Protein AF-A0A2M7PDS1-F1 (afdb_monomer_lite)

Structure (mmCIF, N/CA/C/O backbone):
data_AF-A0A2M7PDS1-F1
#
_entry.id   AF-A0A2M7PDS1-F1
#
loop_
_atom_site.group_PDB
_atom_site.id
_atom_site.type_symbol
_atom_site.label_atom_id
_atom_site.label_alt_id
_atom_site.label_comp_id
_atom_site.label_asym_id
_atom_site.label_entity_id
_atom_site.label_seq_id
_atom_site.pdbx_PDB_ins_code
_atom_site.Cartn_x
_atom_site.Cartn_y
_atom_site.Cartn_z
_atom_site.occupancy
_atom_site.B_iso_or_equiv
_atom_site.auth_seq_id
_atom_site.auth_comp_id
_atom_site.auth_asym_id
_atom_site.auth_atom_id
_atom_site.pdbx_PDB_model_num
ATOM 1 N N . MET A 1 1 ? -3.369 -0.162 -8.167 1.00 50.72 1 MET A N 1
ATOM 2 C CA . MET A 1 1 ? -2.001 0.327 -8.468 1.00 50.72 1 MET A CA 1
ATOM 3 C C . MET A 1 1 ? -1.663 0.323 -9.966 1.00 50.72 1 MET A C 1
ATOM 5 O O . MET A 1 1 ? -1.125 1.303 -10.457 1.00 50.72 1 MET A O 1
ATOM 9 N N . ALA A 1 2 ? -2.031 -0.697 -10.751 1.00 51.59 2 ALA A N 1
ATOM 10 C CA . ALA A 1 2 ? -1.763 -0.688 -12.202 1.00 51.59 2 ALA A CA 1
ATOM 11 C C . ALA A 1 2 ? -2.473 0.448 -12.973 1.00 51.59 2 ALA A C 1
ATOM 13 O O . ALA A 1 2 ? -1.905 1.044 -13.890 1.00 51.59 2 ALA A O 1
ATOM 14 N N . LYS A 1 3 ? -3.696 0.801 -12.556 1.00 67.00 3 LYS A N 1
ATOM 15 C CA . LYS A 1 3 ? -4.466 1.917 -13.133 1.00 67.00 3 LYS A CA 1
ATOM 16 C C . LYS A 1 3 ? -3.839 3.290 -12.845 1.00 67.00 3 LYS A C 1
ATOM 18 O O . LYS A 1 3 ? -3.895 4.160 -13.705 1.00 67.00 3 LYS A O 1
ATOM 23 N N . SER A 1 4 ? -3.208 3.474 -11.681 1.00 68.62 4 SER A N 1
ATOM 24 C CA . SER A 1 4 ? -2.569 4.744 -11.309 1.00 68.62 4 SER A CA 1
ATOM 25 C C . SER A 1 4 ? -1.247 4.969 -12.04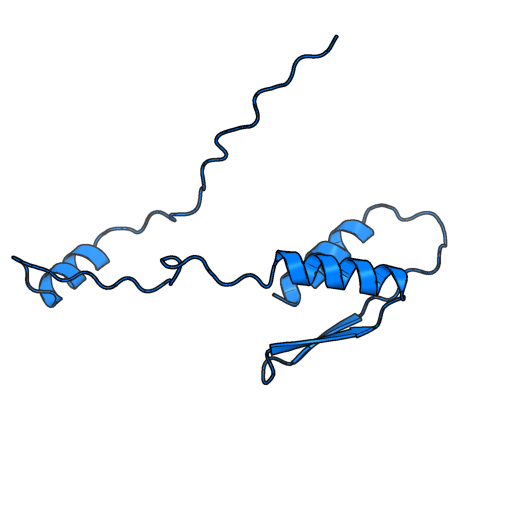8 1.00 68.62 4 SER A C 1
ATOM 27 O O . SER A 1 4 ? -1.005 6.075 -12.516 1.00 68.62 4 SER A O 1
ATOM 29 N N . ILE A 1 5 ? -0.438 3.925 -12.261 1.00 64.62 5 ILE A N 1
ATOM 30 C CA . ILE A 1 5 ? 0.801 4.023 -13.059 1.00 64.62 5 ILE A CA 1
ATOM 31 C C . ILE A 1 5 ? 0.489 4.255 -14.545 1.00 64.62 5 ILE A C 1
ATOM 33 O O . ILE A 1 5 ? 1.108 5.101 -15.187 1.00 64.62 5 ILE A O 1
ATOM 37 N N . SER A 1 6 ? -0.520 3.558 -15.077 1.00 70.50 6 SER A N 1
ATOM 38 C CA . SER A 1 6 ? -0.966 3.745 -16.466 1.00 70.50 6 SER A CA 1
ATOM 39 C C . SER A 1 6 ? -1.495 5.163 -16.712 1.00 70.50 6 SER A C 1
ATOM 41 O O . SER A 1 6 ? -1.206 5.754 -17.750 1.00 70.50 6 SER A O 1
ATOM 43 N N . GLY A 1 7 ? -2.225 5.727 -15.742 1.00 73.44 7 GLY A N 1
ATOM 44 C CA . GLY A 1 7 ? -2.735 7.098 -15.807 1.00 73.44 7 GLY A CA 1
ATOM 45 C C . GLY A 1 7 ? -1.627 8.153 -15.766 1.00 73.44 7 GLY A C 1
ATOM 46 O O . GLY A 1 7 ? -1.649 9.086 -16.561 1.00 73.44 7 GLY A O 1
ATOM 47 N N . LEU A 1 8 ? -0.615 7.966 -14.912 1.00 68.50 8 LEU A N 1
ATOM 48 C CA . LEU A 1 8 ? 0.515 8.896 -14.787 1.00 68.50 8 LEU A CA 1
ATOM 49 C C . LEU A 1 8 ? 1.409 8.915 -16.038 1.00 68.50 8 LEU A C 1
ATOM 51 O O . LEU A 1 8 ? 1.862 9.979 -16.464 1.00 68.50 8 LEU A O 1
ATOM 55 N N . PHE A 1 9 ? 1.630 7.764 -16.677 1.00 65.50 9 PHE A N 1
ATOM 56 C CA . PHE A 1 9 ? 2.409 7.709 -17.917 1.00 65.50 9 PHE A CA 1
ATOM 57 C C . PHE A 1 9 ? 1.627 8.255 -19.129 1.00 65.50 9 PHE A C 1
ATOM 59 O O . PHE A 1 9 ? 2.212 8.907 -19.993 1.00 65.50 9 PHE A O 1
ATOM 66 N N . GLN A 1 10 ? 0.297 8.087 -19.166 1.00 66.06 10 GLN A N 1
ATOM 67 C CA . GLN A 1 10 ? -0.550 8.676 -20.215 1.00 66.06 10 GLN A CA 1
ATOM 68 C C . GLN A 1 10 ? -0.665 10.203 -20.126 1.00 66.06 10 GLN A C 1
ATOM 70 O O . GLN A 1 10 ? -0.693 10.863 -21.168 1.00 66.06 10 GLN A O 1
ATOM 75 N N . ASP A 1 11 ? -0.708 10.780 -18.922 1.00 59.12 11 ASP A N 1
ATOM 76 C CA . ASP A 1 11 ? -0.849 12.235 -18.752 1.00 59.12 11 ASP A CA 1
ATOM 77 C C . ASP A 1 11 ? 0.439 13.003 -19.077 1.00 59.12 11 ASP A C 1
ATOM 79 O O . ASP A 1 11 ? 0.394 14.120 -19.593 1.00 59.12 11 ASP A O 1
ATOM 83 N N . THR A 1 12 ? 1.599 12.373 -18.877 1.00 60.31 12 THR A N 1
ATOM 84 C CA . THR A 1 12 ? 2.898 12.985 -19.202 1.00 60.31 12 THR A CA 1
ATOM 85 C C . THR A 1 12 ? 3.155 13.030 -20.719 1.00 60.31 12 THR A C 1
ATOM 87 O O . THR A 1 12 ? 3.928 13.857 -21.195 1.00 60.31 12 THR A O 1
ATOM 90 N N . SER A 1 13 ? 2.469 12.191 -21.507 1.00 59.88 13 SER A N 1
ATOM 91 C CA . SER A 1 13 ? 2.652 12.090 -22.964 1.00 59.88 13 SER A CA 1
ATOM 92 C C . SER A 1 13 ? 1.623 12.893 -23.783 1.00 59.88 13 SER A C 1
ATOM 94 O O . SER A 1 13 ? 1.840 13.180 -24.959 1.00 59.88 13 SER A O 1
ATOM 96 N N . ARG A 1 14 ? 0.520 13.365 -23.182 1.00 59.97 14 ARG A N 1
ATOM 97 C CA . ARG A 1 14 ? -0.541 14.071 -23.931 1.00 59.97 14 ARG A CA 1
ATOM 98 C C . ARG A 1 14 ? -0.244 15.525 -24.318 1.00 59.97 14 ARG A C 1
ATOM 100 O O . ARG A 1 14 ? -1.024 16.089 -25.084 1.00 59.97 14 ARG A O 1
ATOM 107 N N . LYS A 1 15 ? 0.841 16.154 -23.842 1.00 51.22 15 LYS A N 1
ATOM 108 C CA . LYS A 1 15 ? 1.051 17.610 -24.014 1.00 51.22 15 LYS A CA 1
ATOM 109 C C . LYS A 1 15 ? 2.159 18.085 -24.958 1.00 51.22 15 LYS A C 1
ATOM 111 O O . LYS A 1 15 ? 2.316 19.294 -25.097 1.00 51.22 15 LYS A O 1
ATOM 116 N N . THR A 1 16 ? 2.825 17.213 -25.710 1.00 48.84 16 THR A N 1
ATOM 117 C CA . THR A 1 16 ? 3.745 17.647 -26.783 1.00 48.84 16 THR A CA 1
ATOM 118 C C . THR A 1 16 ? 3.540 16.834 -28.052 1.00 48.84 16 THR A C 1
ATOM 120 O O . THR A 1 16 ? 4.344 15.992 -28.433 1.00 48.84 16 THR A O 1
ATOM 123 N N . LYS A 1 17 ? 2.434 17.119 -28.744 1.00 54.56 17 LYS A N 1
ATOM 124 C CA . LYS A 1 17 ? 2.240 16.732 -30.142 1.00 54.56 17 LYS A CA 1
ATOM 125 C C . LYS A 1 17 ? 3.097 17.650 -31.019 1.00 54.56 17 LYS A C 1
ATOM 127 O O . LYS A 1 17 ? 2.623 18.726 -31.374 1.00 54.56 17 LYS A O 1
ATOM 132 N N . ARG A 1 18 ? 4.333 17.240 -31.321 1.00 49.69 18 ARG A N 1
ATOM 133 C CA . ARG A 1 18 ? 5.154 17.593 -32.503 1.00 49.69 18 ARG A CA 1
ATOM 134 C C . ARG A 1 18 ? 6.569 17.055 -32.287 1.00 49.69 18 ARG A C 1
ATOM 136 O O . ARG A 1 18 ? 7.365 17.691 -31.617 1.00 49.69 18 ARG A O 1
ATOM 143 N N . ASP A 1 19 ? 6.788 15.836 -32.763 1.00 42.59 19 ASP A N 1
ATOM 144 C CA . ASP A 1 19 ? 7.955 15.385 -33.536 1.00 42.59 19 ASP A CA 1
ATOM 145 C C . ASP A 1 19 ? 8.035 13.859 -33.439 1.00 42.59 19 ASP A C 1
ATOM 147 O O . ASP A 1 19 ? 8.000 13.269 -32.360 1.00 42.59 19 ASP A O 1
ATOM 151 N N . ALA A 1 20 ? 8.034 13.215 -34.606 1.00 53.62 20 ALA A N 1
ATOM 152 C CA . ALA A 1 20 ? 7.935 11.774 -34.776 1.00 53.62 20 ALA A CA 1
ATOM 153 C C . ALA A 1 20 ? 9.196 11.067 -34.256 1.00 53.62 20 ALA A C 1
ATOM 155 O O . ALA A 1 20 ? 10.120 10.767 -35.005 1.00 53.62 20 ALA A O 1
ATOM 156 N N . THR A 1 21 ? 9.209 10.780 -32.960 1.00 55.03 21 THR A N 1
ATOM 157 C CA . THR A 1 21 ? 10.025 9.720 -32.364 1.00 55.03 21 THR A CA 1
ATOM 158 C C . THR A 1 21 ? 9.081 8.535 -32.163 1.00 55.03 21 THR A C 1
ATOM 160 O O . THR A 1 21 ? 7.965 8.776 -31.700 1.00 55.03 21 THR A O 1
ATOM 163 N N . PRO A 1 22 ? 9.437 7.290 -32.536 1.00 58.91 22 PRO A N 1
ATOM 164 C CA . PRO A 1 22 ? 8.563 6.150 -32.290 1.00 58.91 22 PRO A CA 1
ATOM 165 C C . PRO A 1 22 ? 8.207 6.125 -30.803 1.00 58.91 22 PRO A C 1
ATOM 167 O O . PRO A 1 22 ? 9.091 5.984 -29.958 1.00 58.91 22 PRO A O 1
ATOM 170 N N . GLU A 1 23 ? 6.929 6.357 -30.493 1.00 63.41 23 GLU A N 1
ATOM 171 C CA . GLU A 1 23 ? 6.438 6.359 -29.120 1.00 63.41 23 GLU A CA 1
ATOM 172 C C . GLU A 1 23 ? 6.801 5.004 -28.503 1.00 63.41 23 GLU A C 1
ATOM 174 O O . GLU A 1 23 ? 6.454 3.966 -29.082 1.00 63.41 23 GLU A O 1
ATOM 179 N N . PRO A 1 24 ? 7.524 4.962 -27.370 1.00 63.47 24 PRO A N 1
ATOM 180 C CA . PRO A 1 24 ? 7.780 3.699 -26.708 1.00 63.47 24 PRO A CA 1
ATOM 181 C C . PRO A 1 24 ? 6.427 3.130 -26.278 1.00 63.47 24 PRO A C 1
ATOM 183 O O . PRO A 1 24 ? 5.754 3.665 -25.396 1.00 63.47 24 PRO A O 1
ATOM 186 N N . ILE A 1 25 ? 6.003 2.053 -26.941 1.00 73.56 25 ILE A N 1
ATOM 187 C CA . ILE A 1 25 ? 4.783 1.328 -26.596 1.00 73.56 25 ILE A CA 1
ATOM 188 C C . ILE A 1 25 ? 5.060 0.622 -25.270 1.00 73.56 25 ILE A C 1
ATOM 190 O O . ILE A 1 25 ? 5.591 -0.486 -25.242 1.00 73.56 25 ILE A O 1
ATOM 194 N N . ILE A 1 26 ? 4.725 1.285 -24.165 1.00 81.25 26 ILE A N 1
ATOM 195 C CA . ILE A 1 26 ? 4.749 0.690 -22.832 1.00 81.25 26 ILE A CA 1
ATOM 196 C C . ILE A 1 26 ? 3.366 0.108 -22.557 1.00 81.25 26 ILE A C 1
ATOM 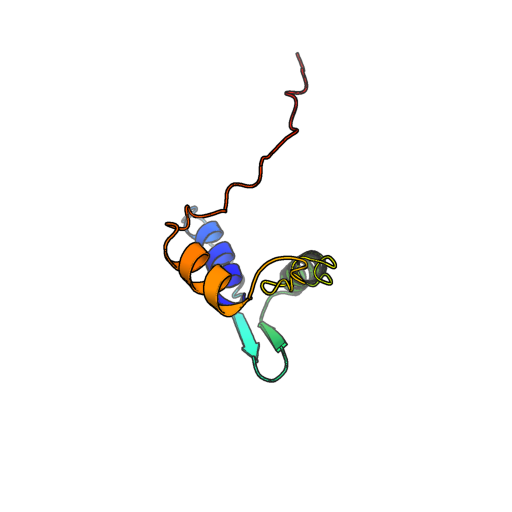198 O O . ILE A 1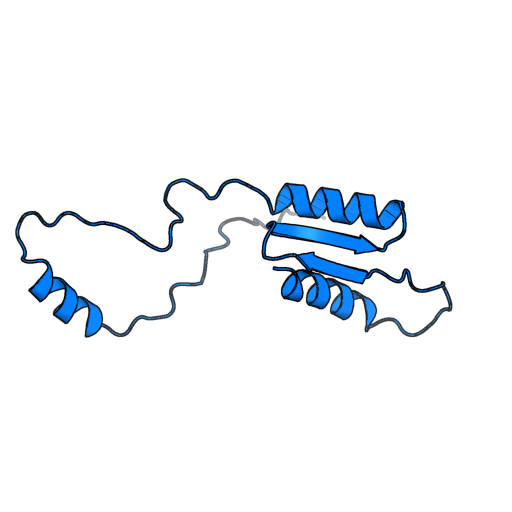 26 ? 2.374 0.833 -22.466 1.00 81.25 26 ILE A O 1
ATOM 202 N N . LYS A 1 27 ? 3.287 -1.213 -22.406 1.00 86.81 27 LYS A N 1
ATOM 203 C CA . LYS A 1 27 ? 2.065 -1.922 -22.021 1.00 86.81 27 LYS A CA 1
ATOM 204 C C . LYS A 1 27 ? 2.295 -2.636 -20.698 1.00 86.81 27 LYS A C 1
ATOM 206 O O . LYS A 1 27 ? 3.194 -3.460 -20.588 1.00 86.81 27 LYS A O 1
ATOM 211 N N . VAL A 1 28 ? 1.462 -2.335 -19.708 1.00 86.75 28 VAL A N 1
ATOM 212 C CA . VAL A 1 28 ? 1.517 -2.952 -18.378 1.00 86.75 28 VAL A CA 1
ATOM 213 C C . VAL A 1 28 ? 0.207 -3.685 -18.126 1.00 86.75 28 VAL A C 1
ATOM 215 O O . VAL A 1 28 ? -0.870 -3.111 -18.278 1.00 86.75 28 VAL A O 1
ATOM 218 N N . ILE A 1 29 ? 0.297 -4.957 -17.755 1.00 88.06 29 ILE A N 1
ATOM 219 C CA . ILE A 1 29 ? -0.836 -5.807 -17.387 1.00 88.06 29 ILE A CA 1
ATOM 220 C C . ILE A 1 29 ? -0.584 -6.310 -15.968 1.00 88.06 29 ILE A C 1
ATOM 222 O O . ILE A 1 29 ? 0.511 -6.775 -15.667 1.00 88.06 29 ILE A O 1
ATOM 226 N N . ALA A 1 30 ? -1.585 -6.215 -15.098 1.00 88.75 30 ALA A N 1
ATOM 227 C CA . ALA A 1 30 ? -1.506 -6.768 -13.752 1.00 88.75 30 ALA A CA 1
ATOM 228 C C . ALA A 1 30 ? -2.144 -8.158 -13.693 1.00 88.75 30 ALA A C 1
ATOM 230 O O . ALA A 1 30 ? -3.256 -8.340 -14.189 1.00 88.75 30 ALA A O 1
ATOM 231 N N . ASP A 1 31 ? -1.450 -9.106 -13.064 1.00 92.44 31 ASP A N 1
ATOM 232 C CA . ASP A 1 31 ? -2.005 -10.373 -12.595 1.00 92.44 31 ASP A CA 1
ATOM 233 C C . ASP A 1 31 ? -2.247 -10.266 -11.084 1.00 92.44 31 ASP A C 1
ATOM 235 O O . ASP A 1 31 ? -1.330 -10.360 -10.266 1.00 92.44 31 ASP A O 1
ATOM 239 N N . GLU A 1 32 ? -3.507 -10.040 -10.718 1.00 89.75 32 GLU A N 1
ATOM 240 C CA . GLU A 1 32 ? -3.927 -9.852 -9.328 1.00 89.75 32 GLU A CA 1
ATOM 241 C C . GLU A 1 32 ? -3.789 -11.134 -8.498 1.00 89.75 32 GLU A C 1
ATOM 243 O O . GLU A 1 32 ? -3.544 -11.061 -7.296 1.00 89.75 32 GLU A O 1
ATOM 248 N N . ARG A 1 33 ? -3.875 -12.318 -9.122 1.00 91.56 33 ARG A N 1
ATOM 249 C CA . ARG A 1 33 ? -3.786 -13.603 -8.410 1.00 91.56 33 ARG A CA 1
ATOM 250 C C . ARG A 1 33 ? -2.385 -13.846 -7.854 1.00 91.56 33 ARG A C 1
ATOM 252 O O . ARG A 1 33 ? -2.236 -14.515 -6.837 1.00 91.56 33 ARG A O 1
ATOM 259 N N . THR A 1 34 ? -1.365 -13.342 -8.543 1.00 91.12 34 THR A N 1
ATOM 260 C CA . THR A 1 34 ? 0.048 -13.519 -8.178 1.00 91.12 34 THR A CA 1
ATOM 261 C C . THR A 1 34 ? 0.716 -12.221 -7.731 1.00 91.12 34 THR A C 1
ATOM 263 O O . THR A 1 34 ? 1.929 -12.207 -7.534 1.00 91.12 34 THR A O 1
ATOM 266 N N . ASN A 1 35 ? -0.053 -11.134 -7.588 1.00 87.69 35 ASN A N 1
ATOM 267 C CA . ASN A 1 35 ? 0.444 -9.785 -7.310 1.00 87.69 35 ASN A CA 1
ATOM 268 C C . ASN A 1 35 ? 1.635 -9.395 -8.209 1.00 87.69 35 ASN A C 1
ATOM 270 O O . ASN A 1 35 ? 2.635 -8.846 -7.753 1.00 87.69 35 ASN A O 1
ATOM 274 N N . SER A 1 36 ? 1.553 -9.746 -9.494 1.00 89.12 36 SER A N 1
ATOM 275 C CA . SER A 1 36 ? 2.648 -9.588 -10.452 1.00 89.12 36 SER A CA 1
ATOM 276 C C . SER A 1 36 ? 2.268 -8.636 -11.582 1.00 89.12 36 SER A C 1
ATOM 278 O O . SER A 1 36 ? 1.109 -8.543 -11.986 1.00 89.12 36 SER A O 1
ATOM 280 N N . LEU A 1 37 ? 3.260 -7.924 -12.120 1.00 89.62 37 LEU A N 1
ATOM 281 C CA . LEU A 1 37 ? 3.092 -7.018 -13.257 1.00 89.62 37 LEU A CA 1
ATOM 282 C C . LEU A 1 37 ? 3.847 -7.560 -14.474 1.00 89.62 37 LEU A C 1
ATOM 284 O O . LEU A 1 37 ? 5.056 -7.777 -14.421 1.00 89.62 37 LEU A O 1
ATOM 288 N N . ILE A 1 38 ? 3.137 -7.733 -15.585 1.00 89.31 38 ILE A N 1
ATOM 289 C CA . ILE A 1 38 ? 3.703 -8.068 -16.892 1.00 89.31 38 ILE A CA 1
ATOM 290 C C . ILE A 1 38 ? 3.885 -6.760 -17.659 1.00 89.31 38 ILE A C 1
ATOM 292 O O . ILE A 1 38 ? 2.915 -6.053 -17.936 1.00 89.31 38 ILE A O 1
ATOM 296 N N . VAL A 1 39 ? 5.131 -6.438 -18.000 1.00 88.56 39 VAL A N 1
ATOM 297 C CA . VAL A 1 39 ? 5.508 -5.186 -18.664 1.00 88.56 39 VAL A CA 1
ATOM 298 C C . VAL A 1 39 ? 6.111 -5.497 -20.029 1.00 88.56 39 VAL A C 1
ATOM 300 O O . VAL A 1 39 ? 7.066 -6.260 -20.131 1.00 88.56 39 VAL A O 1
ATOM 303 N N . LEU A 1 40 ? 5.567 -4.878 -21.071 1.00 88.50 40 LEU A N 1
ATOM 304 C CA . LEU A 1 40 ? 6.150 -4.817 -22.405 1.00 88.50 40 LEU A CA 1
ATOM 305 C C . LEU A 1 40 ? 6.635 -3.384 -22.623 1.00 88.50 40 LEU A C 1
ATOM 307 O O . LEU A 1 40 ? 5.816 -2.473 -22.710 1.00 88.50 40 LEU A O 1
ATOM 311 N N . ALA A 1 41 ? 7.949 -3.185 -22.647 1.00 86.62 41 ALA A N 1
ATOM 312 C CA . ALA A 1 41 ? 8.586 -1.882 -22.811 1.00 86.62 41 ALA A CA 1
ATOM 313 C C . ALA A 1 41 ? 10.001 -2.047 -23.390 1.00 86.62 41 ALA A C 1
ATOM 315 O O . ALA A 1 41 ? 10.516 -3.162 -23.479 1.00 86.62 41 ALA A O 1
ATOM 316 N N . SER A 1 42 ? 10.640 -0.934 -23.758 1.00 88.75 42 SER A N 1
ATOM 317 C CA . SER A 1 42 ? 12.065 -0.918 -24.100 1.00 88.75 42 SER A CA 1
ATOM 318 C C . SER A 1 42 ? 12.931 -1.274 -22.878 1.00 88.75 42 SER A C 1
ATOM 320 O O . SER A 1 42 ? 12.479 -1.180 -21.732 1.00 88.75 42 SER A O 1
ATOM 322 N N . GLU A 1 43 ? 14.189 -1.666 -23.089 1.00 86.75 43 GLU A N 1
ATOM 323 C CA . GLU A 1 43 ? 15.109 -1.995 -21.988 1.00 86.75 43 GLU A CA 1
ATOM 324 C C . GLU A 1 43 ? 15.325 -0.800 -21.041 1.00 86.75 43 GLU A C 1
ATOM 326 O O . GLU A 1 43 ? 15.236 -0.942 -19.819 1.00 86.75 43 GLU A O 1
ATOM 331 N N . ALA A 1 44 ? 15.499 0.401 -21.606 1.00 86.69 44 ALA A N 1
ATOM 332 C CA . ALA A 1 44 ? 15.675 1.636 -20.845 1.00 86.69 44 ALA A CA 1
ATOM 333 C C . ALA A 1 44 ? 14.445 1.976 -19.987 1.00 86.69 44 ALA A C 1
ATOM 335 O O . ALA A 1 44 ? 14.580 2.422 -18.847 1.00 86.69 44 ALA A O 1
ATOM 336 N N . ASP A 1 45 ? 13.238 1.747 -20.505 1.00 85.81 45 ASP A N 1
ATOM 337 C CA . ASP A 1 45 ? 12.008 2.031 -19.764 1.00 85.81 45 ASP A CA 1
ATOM 338 C C . ASP A 1 45 ? 11.702 0.947 -18.728 1.00 85.81 45 ASP A C 1
ATOM 340 O O . ASP A 1 45 ? 11.220 1.251 -17.638 1.00 85.81 45 ASP A O 1
ATOM 344 N N . THR A 1 46 ? 12.071 -0.305 -19.001 1.00 87.50 46 THR A N 1
ATOM 345 C CA . THR A 1 46 ? 11.985 -1.400 -18.025 1.00 87.50 46 THR A CA 1
ATOM 346 C C . THR A 1 46 ? 12.876 -1.134 -16.811 1.00 87.50 46 THR A C 1
ATOM 348 O O . THR A 1 46 ? 12.466 -1.396 -15.678 1.00 87.50 46 THR A O 1
ATOM 351 N N . ALA A 1 47 ? 14.072 -0.571 -17.017 1.00 88.38 47 ALA A N 1
ATOM 352 C CA . ALA A 1 47 ? 14.956 -0.163 -15.927 1.00 88.38 47 ALA A CA 1
ATOM 353 C C . ALA A 1 47 ? 14.305 0.913 -15.038 1.00 88.38 47 ALA A C 1
ATOM 355 O O . ALA A 1 47 ? 14.241 0.738 -13.820 1.00 88.38 47 ALA A O 1
ATOM 356 N N . LYS A 1 48 ? 13.718 1.957 -15.640 1.00 87.19 48 LYS A N 1
ATOM 357 C CA . LYS A 1 48 ? 12.988 3.014 -14.912 1.00 87.19 48 LYS A CA 1
ATOM 358 C C . LYS A 1 48 ? 11.787 2.465 -14.137 1.00 87.19 48 LYS A C 1
ATOM 360 O O . LYS A 1 48 ? 11.576 2.820 -12.981 1.00 87.19 48 LYS A O 1
ATOM 365 N N . ILE A 1 49 ? 11.005 1.576 -14.754 1.00 87.69 49 ILE A N 1
ATOM 366 C CA . ILE A 1 49 ? 9.841 0.946 -14.112 1.00 87.69 49 ILE A CA 1
ATOM 367 C C . ILE A 1 49 ? 10.287 0.100 -12.916 1.00 87.69 49 ILE A C 1
ATOM 369 O O . ILE A 1 49 ? 9.653 0.143 -11.865 1.00 87.69 49 ILE A O 1
ATOM 373 N N . ARG A 1 50 ? 11.403 -0.627 -13.032 1.00 89.25 50 ARG A N 1
ATOM 374 C CA . ARG A 1 50 ? 11.964 -1.411 -11.926 1.00 89.25 50 ARG A CA 1
ATOM 375 C C . ARG A 1 50 ? 12.401 -0.530 -10.758 1.00 89.25 50 ARG A C 1
ATOM 377 O O . ARG A 1 50 ? 12.169 -0.904 -9.611 1.00 89.25 50 ARG A O 1
ATOM 384 N N . GLU A 1 51 ? 13.032 0.610 -11.023 1.00 89.75 51 GLU A N 1
ATOM 385 C CA . GLU A 1 51 ? 13.393 1.569 -9.972 1.00 89.75 51 GLU A CA 1
ATOM 386 C C . GLU A 1 51 ? 12.157 2.130 -9.270 1.00 89.75 51 GLU A C 1
ATOM 388 O O . GLU A 1 51 ? 12.116 2.162 -8.042 1.00 89.75 51 GLU A O 1
ATOM 393 N N . LEU A 1 52 ? 11.117 2.479 -10.030 1.00 88.06 52 LEU A N 1
ATOM 394 C CA . LEU A 1 52 ? 9.852 2.940 -9.466 1.00 88.06 52 LEU A CA 1
ATOM 395 C C . LEU A 1 52 ? 9.188 1.867 -8.592 1.00 88.06 52 LEU A C 1
ATOM 397 O O . LEU A 1 52 ? 8.750 2.171 -7.486 1.00 88.06 52 LEU A O 1
ATOM 401 N N . ILE A 1 53 ? 9.150 0.612 -9.051 1.00 89.44 53 ILE A N 1
ATOM 402 C CA . ILE A 1 53 ? 8.594 -0.502 -8.271 1.00 89.44 53 ILE A CA 1
ATOM 403 C C . ILE A 1 53 ? 9.343 -0.647 -6.943 1.00 89.44 53 ILE A C 1
ATOM 405 O O . ILE A 1 53 ? 8.698 -0.738 -5.910 1.00 89.44 53 ILE A O 1
ATOM 409 N N . LYS A 1 54 ? 10.680 -0.566 -6.931 1.00 88.50 54 LYS A N 1
ATOM 410 C CA . LYS A 1 54 ? 11.471 -0.631 -5.685 1.00 88.50 54 LYS A CA 1
ATOM 411 C C . LYS A 1 54 ? 11.160 0.493 -4.692 1.00 88.50 54 LYS A C 1
ATOM 413 O O . LYS A 1 54 ? 11.373 0.329 -3.494 1.00 88.50 54 LYS A O 1
ATOM 418 N N . LEU A 1 55 ? 10.732 1.658 -5.174 1.00 87.06 55 LEU A N 1
ATOM 419 C CA . LEU A 1 55 ? 10.352 2.772 -4.306 1.00 87.06 55 LEU A CA 1
ATOM 420 C C . LEU A 1 55 ? 8.966 2.573 -3.686 1.00 87.06 55 LEU A C 1
ATOM 422 O O . LEU A 1 55 ? 8.750 3.034 -2.569 1.00 87.06 55 LEU A O 1
ATOM 426 N N . LEU A 1 56 ? 8.057 1.908 -4.403 1.00 85.31 56 LEU A N 1
ATOM 427 C CA . LEU A 1 56 ? 6.661 1.716 -4.004 1.00 85.31 56 LEU A CA 1
ATOM 428 C C . LEU A 1 56 ? 6.422 0.410 -3.238 1.00 85.31 56 LEU A C 1
ATOM 430 O O . LEU A 1 56 ? 5.584 0.383 -2.345 1.00 85.31 56 LEU A O 1
ATOM 434 N N . ASP A 1 57 ? 7.144 -0.656 -3.579 1.00 85.56 57 ASP A N 1
ATOM 435 C CA . ASP A 1 57 ? 7.044 -1.981 -2.958 1.00 85.56 57 ASP A CA 1
ATOM 436 C C . ASP A 1 57 ? 7.884 -2.034 -1.676 1.00 85.56 57 ASP A C 1
ATOM 438 O O . ASP A 1 57 ? 8.891 -2.737 -1.568 1.00 85.56 57 ASP A O 1
ATOM 442 N N . ARG A 1 58 ? 7.518 -1.177 -0.722 1.00 82.50 58 ARG A N 1
ATOM 443 C CA . ARG A 1 58 ? 8.079 -1.162 0.628 1.00 82.50 58 ARG A CA 1
ATOM 444 C C . ARG A 1 58 ? 7.093 -1.817 1.579 1.00 82.50 58 ARG A C 1
ATOM 446 O O . ARG A 1 58 ? 5.882 -1.713 1.391 1.00 82.50 58 ARG A O 1
ATOM 453 N N . GLU A 1 59 ? 7.618 -2.475 2.609 1.00 76.75 59 GLU A N 1
ATOM 454 C CA . GLU A 1 59 ? 6.773 -2.945 3.702 1.00 76.75 59 GLU A CA 1
ATOM 455 C C . GLU A 1 59 ? 6.023 -1.746 4.302 1.00 76.75 59 GLU A C 1
ATOM 457 O O . GLU A 1 59 ? 6.649 -0.708 4.537 1.00 76.75 59 GLU A O 1
ATOM 462 N N . PRO A 1 60 ? 4.702 -1.856 4.519 1.00 73.44 60 PRO A N 1
ATOM 463 C CA . PRO A 1 60 ? 3.950 -0.795 5.169 1.00 73.44 60 PRO A CA 1
ATOM 464 C C . PRO A 1 60 ? 4.498 -0.579 6.581 1.00 73.44 60 PRO A C 1
ATOM 466 O O . PRO A 1 60 ? 4.833 -1.543 7.283 1.00 73.44 60 PRO A O 1
ATOM 469 N N . ASP A 1 61 ? 4.574 0.679 7.015 1.00 74.00 61 ASP A N 1
ATOM 470 C CA . ASP A 1 61 ? 5.047 0.999 8.357 1.00 74.00 61 ASP A CA 1
ATOM 471 C C . ASP A 1 61 ? 4.148 0.310 9.400 1.00 74.00 61 ASP A C 1
ATOM 473 O O . ASP A 1 61 ? 2.915 0.288 9.294 1.00 74.00 61 ASP A O 1
ATOM 477 N N . ARG A 1 62 ? 4.757 -0.296 10.432 1.00 60.00 62 ARG A N 1
ATOM 478 C CA . ARG A 1 62 ? 4.018 -0.978 11.511 1.00 60.00 62 ARG A CA 1
ATOM 479 C C . ARG A 1 62 ? 3.093 0.022 12.214 1.00 60.00 62 ARG A C 1
ATOM 481 O O . ARG A 1 62 ? 3.529 0.763 13.088 1.00 60.00 62 ARG A O 1
ATOM 488 N N . GLY A 1 63 ? 1.811 0.010 11.857 1.00 59.16 63 GLY A N 1
ATOM 489 C CA . GLY A 1 63 ? 0.793 0.928 12.389 1.00 59.16 63 GLY A CA 1
ATOM 490 C C . GLY A 1 63 ? -0.069 1.602 11.319 1.00 59.16 63 GLY A C 1
ATOM 491 O O . GLY A 1 63 ? -1.087 2.214 11.653 1.00 59.16 63 GLY A O 1
ATOM 492 N N . GLU A 1 64 ? 0.293 1.436 10.048 1.00 57.78 64 GLU A N 1
ATOM 493 C CA . GLU A 1 64 ? -0.467 1.880 8.876 1.00 57.78 64 GLU A CA 1
ATOM 494 C C . GLU A 1 64 ? -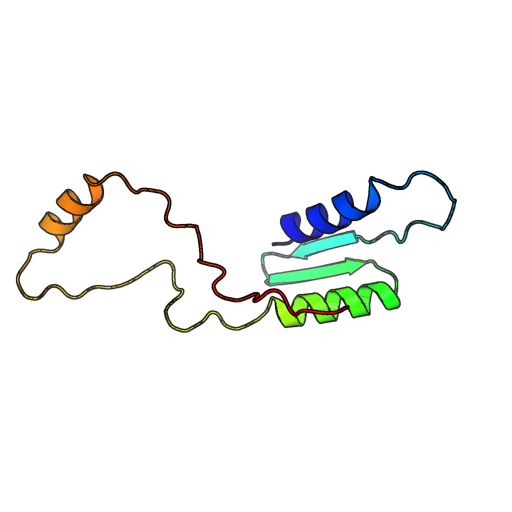1.417 0.788 8.353 1.00 57.78 64 GLU A C 1
ATOM 496 O O . GLU A 1 64 ? -1.765 0.721 7.181 1.00 57.78 64 GLU A O 1
ATOM 501 N N . GLY A 1 65 ? -1.847 -0.117 9.234 1.00 60.62 65 GLY A N 1
ATOM 502 C CA . GLY A 1 65 ? -3.021 -0.925 8.947 1.00 60.62 65 GLY A CA 1
ATOM 503 C C . GLY A 1 65 ? -4.260 -0.041 9.051 1.00 60.62 65 GLY A C 1
ATOM 504 O O . GLY A 1 65 ? -4.428 0.654 10.057 1.00 60.62 65 GLY A O 1
ATOM 505 N N . ASP A 1 66 ? -5.159 -0.123 8.068 1.00 69.25 66 ASP A N 1
ATOM 506 C CA . ASP A 1 66 ? -6.493 0.502 8.137 1.00 69.25 66 ASP A CA 1
ATOM 507 C C . ASP A 1 66 ? -7.248 0.109 9.423 1.00 69.25 66 ASP A C 1
ATOM 509 O O . ASP A 1 66 ? -8.126 0.825 9.905 1.00 69.25 66 ASP A O 1
ATOM 513 N N . VAL A 1 67 ? -6.890 -1.039 10.008 1.00 80.88 67 VAL A N 1
ATOM 514 C CA . VAL A 1 67 ? -7.506 -1.593 11.210 1.00 80.88 67 VAL A CA 1
ATOM 515 C C . VAL A 1 67 ? -6.651 -1.305 12.441 1.00 80.88 67 VAL A C 1
ATOM 517 O O . VAL A 1 67 ? -5.521 -1.777 12.565 1.00 80.88 67 VAL A O 1
ATOM 520 N N . ARG A 1 68 ? -7.237 -0.591 13.408 1.00 81.12 68 ARG A N 1
ATOM 521 C CA . ARG A 1 68 ? -6.652 -0.336 14.732 1.00 81.12 68 ARG A CA 1
ATOM 522 C C . ARG A 1 68 ? -7.531 -0.938 15.822 1.00 81.12 68 ARG A C 1
ATOM 524 O O . ARG A 1 68 ? -8.734 -0.692 15.856 1.00 81.12 68 ARG A O 1
ATOM 531 N N . VAL A 1 69 ? -6.922 -1.707 16.726 1.00 85.38 69 VAL A N 1
ATOM 532 C CA . VAL A 1 69 ? -7.614 -2.326 17.866 1.00 85.38 69 VAL A CA 1
ATOM 533 C C . VAL A 1 69 ? -7.324 -1.521 19.129 1.00 85.38 69 VAL A C 1
ATOM 535 O O . VAL A 1 69 ? -6.171 -1.398 19.538 1.00 85.38 69 VAL A O 1
ATOM 538 N N . TYR A 1 70 ? -8.376 -0.994 19.756 1.00 87.69 70 TYR A N 1
ATOM 539 C CA . TYR A 1 70 ? -8.296 -0.262 21.020 1.00 87.69 70 TYR A CA 1
ATOM 540 C C . TYR A 1 70 ? -8.960 -1.072 22.138 1.00 87.69 70 TYR A C 1
ATOM 542 O O . TYR A 1 70 ? -10.161 -1.336 22.089 1.00 87.69 70 TYR A O 1
ATOM 550 N N . TYR A 1 71 ? -8.188 -1.447 23.160 1.00 90.19 71 TYR A N 1
ATOM 551 C CA . TYR A 1 71 ? -8.717 -2.106 24.356 1.00 90.19 71 TYR A CA 1
ATOM 552 C C . TYR A 1 71 ? -9.307 -1.067 25.312 1.00 90.19 71 TYR A C 1
ATOM 554 O O . TYR A 1 71 ? -8.600 -0.185 25.803 1.00 90.19 71 TYR A O 1
ATOM 562 N N . LEU A 1 72 ? -10.608 -1.167 25.576 1.00 91.44 72 LEU A N 1
ATOM 563 C CA . LEU A 1 72 ? -11.314 -0.253 26.471 1.00 91.44 72 LEU A CA 1
ATOM 564 C C . LEU A 1 72 ? -11.148 -0.696 27.929 1.00 91.44 72 LEU A C 1
ATOM 566 O O . LEU A 1 72 ? -11.348 -1.863 28.249 1.00 91.44 72 LEU A O 1
ATOM 570 N N . GLN A 1 73 ? -10.809 0.244 28.814 1.00 90.56 73 GLN A N 1
ATOM 571 C CA . GLN A 1 73 ? -10.645 -0.035 30.250 1.00 90.56 73 GLN A CA 1
ATOM 572 C C . GLN A 1 73 ? -11.935 0.198 31.048 1.00 90.56 73 GLN A C 1
ATOM 574 O O . GLN A 1 73 ? -12.222 -0.545 31.978 1.00 90.56 73 GLN A O 1
ATOM 579 N N . ASN A 1 74 ? -12.717 1.219 30.677 1.00 89.81 74 ASN A N 1
ATOM 580 C CA . ASN A 1 74 ? -13.844 1.717 31.483 1.00 89.81 74 ASN A CA 1
ATOM 581 C C . ASN A 1 74 ? -15.163 1.836 30.701 1.00 89.81 74 ASN A C 1
ATOM 583 O O . ASN A 1 74 ? -16.141 2.366 31.222 1.00 89.81 74 ASN A O 1
ATOM 587 N N . ALA A 1 75 ? -15.195 1.398 29.441 1.00 89.56 75 ALA A N 1
ATOM 588 C CA . ALA A 1 75 ? -16.354 1.546 28.566 1.00 89.56 75 ALA A CA 1
ATOM 589 C C . ALA A 1 75 ? -16.656 0.239 27.833 1.00 89.56 75 ALA A C 1
ATOM 591 O O . ALA A 1 75 ? -15.746 -0.512 27.481 1.00 89.56 75 ALA A O 1
ATOM 592 N N . LYS A 1 76 ? -17.943 -0.012 27.582 1.00 90.44 76 LYS A N 1
ATOM 593 C CA . LYS A 1 76 ? -18.391 -1.135 26.756 1.00 90.44 76 LYS A CA 1
ATOM 594 C C . LYS A 1 76 ? -18.170 -0.817 25.281 1.00 90.44 76 LYS A C 1
ATOM 596 O O . LYS A 1 76 ? -18.483 0.285 24.826 1.00 90.44 76 LYS A O 1
ATOM 601 N N . ALA A 1 77 ? -17.650 -1.790 24.538 1.00 91.19 77 ALA A N 1
ATOM 602 C CA . ALA A 1 77 ? -17.331 -1.616 23.126 1.00 91.19 77 ALA A CA 1
ATOM 603 C C . ALA A 1 77 ? -18.581 -1.346 22.275 1.00 91.19 77 ALA A C 1
ATOM 605 O O . ALA A 1 77 ? -18.521 -0.509 21.374 1.00 91.19 77 ALA A O 1
ATOM 606 N N . GLU A 1 78 ? -19.722 -1.978 22.586 1.00 91.50 78 GLU A N 1
ATOM 607 C CA . GLU A 1 78 ? -20.952 -1.776 21.811 1.00 91.50 78 GLU A CA 1
ATOM 608 C C . GLU A 1 78 ? -21.474 -0.340 21.916 1.00 91.50 78 GLU A C 1
ATOM 610 O O . GLU A 1 78 ? -21.973 0.219 20.939 1.00 91.50 78 GLU A O 1
ATOM 615 N N . ASP A 1 79 ? -21.347 0.271 23.091 1.00 90.38 79 ASP A N 1
ATOM 616 C CA . ASP A 1 79 ? -21.827 1.631 23.322 1.00 90.38 79 ASP A CA 1
ATOM 617 C C . ASP A 1 79 ? -20.888 2.667 22.690 1.00 90.38 79 ASP A C 1
ATOM 619 O O . ASP A 1 79 ? -21.355 3.629 22.079 1.00 90.38 79 ASP A O 1
ATOM 623 N N . MET A 1 80 ? -19.570 2.436 22.728 1.00 90.00 80 MET A N 1
ATOM 624 C CA . MET A 1 80 ? -18.591 3.288 22.036 1.00 90.00 80 MET A CA 1
ATOM 625 C C . MET A 1 80 ? -18.728 3.230 20.517 1.00 90.00 80 MET A C 1
ATOM 627 O O . MET A 1 80 ? -18.623 4.267 19.864 1.00 90.00 80 MET A O 1
ATOM 631 N N . ALA A 1 81 ? -19.033 2.063 19.947 1.00 89.31 81 ALA A N 1
ATOM 632 C CA . ALA A 1 81 ? -19.270 1.936 18.512 1.00 89.31 81 ALA A CA 1
ATOM 633 C C . ALA A 1 81 ? -20.430 2.831 18.042 1.00 89.31 81 ALA A C 1
ATOM 635 O O . ALA A 1 81 ? -20.288 3.555 17.058 1.00 89.31 81 ALA A O 1
ATOM 636 N N . LYS A 1 82 ? -21.547 2.848 18.782 1.00 90.31 82 LYS A N 1
ATOM 637 C CA . LYS A 1 82 ? -22.716 3.689 18.463 1.00 90.31 82 LYS A CA 1
ATOM 638 C C . LYS A 1 82 ? -22.374 5.176 18.485 1.00 90.31 82 LYS A C 1
ATOM 640 O O . LYS A 1 82 ? -22.784 5.912 17.593 1.00 90.31 82 LYS A O 1
ATOM 645 N N . VAL A 1 83 ? -21.616 5.609 19.494 1.00 90.88 83 VAL A N 1
ATOM 646 C CA . VAL A 1 83 ? -21.198 7.010 19.630 1.00 90.88 83 VAL A CA 1
ATOM 647 C C . VAL A 1 83 ? -20.263 7.407 18.489 1.00 90.88 83 VAL A C 1
ATOM 649 O O . VAL A 1 83 ? -20.476 8.445 17.872 1.00 90.88 83 VAL A O 1
ATOM 652 N N . LEU A 1 84 ? -19.270 6.577 18.159 1.00 87.75 84 LEU A N 1
ATOM 653 C CA . LEU A 1 84 ? -18.305 6.871 17.095 1.00 87.75 84 LEU A CA 1
ATOM 654 C C . LEU A 1 84 ? -18.946 6.900 15.701 1.00 87.75 84 LEU A C 1
ATOM 656 O O . LEU A 1 84 ? -18.576 7.740 14.889 1.00 87.75 84 LEU A O 1
ATOM 660 N N . MET A 1 85 ? -19.934 6.042 15.431 1.00 87.56 85 MET A N 1
ATOM 661 C CA . MET A 1 85 ? -20.690 6.064 14.170 1.00 87.56 85 MET A CA 1
ATOM 662 C C . MET A 1 85 ? -21.557 7.319 14.011 1.00 87.56 85 MET A C 1
ATOM 664 O O . MET A 1 85 ? -21.850 7.720 12.887 1.00 87.56 85 MET A O 1
ATOM 668 N N . ALA A 1 86 ? -21.976 7.936 15.118 1.00 87.81 86 ALA A N 1
ATOM 669 C CA . ALA A 1 86 ? -22.775 9.158 15.101 1.00 87.81 86 ALA A CA 1
ATOM 670 C C . ALA A 1 86 ? -21.937 10.425 14.848 1.00 87.81 86 ALA A C 1
ATOM 672 O O . ALA A 1 86 ? -22.503 11.491 14.598 1.00 87.81 86 ALA A O 1
ATOM 673 N N . ILE A 1 87 ? -20.603 10.333 14.906 1.00 87.81 87 ILE A N 1
ATOM 674 C CA . ILE A 1 87 ? -19.702 11.454 14.628 1.00 87.81 87 ILE A CA 1
ATOM 675 C C . ILE A 1 87 ? -19.478 11.541 13.109 1.00 87.81 87 ILE A C 1
ATOM 677 O O . ILE A 1 87 ? -19.005 10.574 12.507 1.00 87.81 87 ILE A O 1
ATOM 681 N N . PRO A 1 88 ? -19.755 12.691 12.464 1.00 81.44 88 PRO A N 1
ATOM 682 C CA . PRO A 1 88 ? -19.405 12.895 11.065 1.00 81.44 88 PRO A CA 1
ATOM 683 C C . PRO A 1 88 ? -17.890 12.780 10.885 1.00 81.44 88 PRO A C 1
ATOM 685 O O . PRO A 1 88 ? -17.122 13.563 11.449 1.00 81.44 88 PRO A O 1
ATOM 688 N N . VAL A 1 89 ? -17.454 11.809 10.087 1.00 74.94 89 VAL A N 1
ATOM 689 C CA . VAL A 1 89 ? -16.041 11.652 9.744 1.00 74.94 89 VAL A CA 1
ATOM 690 C C . VAL A 1 89 ? -15.673 12.770 8.770 1.00 74.94 89 VAL A C 1
ATOM 692 O O . VAL A 1 89 ? -16.007 12.720 7.587 1.00 74.94 89 VAL A O 1
ATOM 695 N N . ALA A 1 90 ? -14.997 13.809 9.263 1.00 67.44 90 ALA A N 1
ATOM 696 C CA . ALA A 1 90 ? -14.274 14.717 8.383 1.00 67.44 90 ALA A CA 1
ATOM 697 C C . ALA A 1 90 ? -13.180 13.901 7.669 1.00 67.44 90 ALA A C 1
ATOM 699 O O . ALA A 1 90 ? -12.493 13.127 8.341 1.00 67.44 90 ALA A O 1
ATOM 700 N N . PRO A 1 91 ? -13.002 14.026 6.342 1.00 49.91 91 PRO A N 1
ATOM 701 C CA . PRO A 1 91 ? -11.994 13.255 5.627 1.00 49.91 91 PRO A CA 1
ATOM 702 C C . PRO A 1 91 ? -10.601 13.590 6.178 1.00 49.91 91 PRO A C 1
ATOM 704 O O . PRO A 1 91 ? -10.053 14.667 5.932 1.00 49.91 91 PRO A O 1
ATOM 707 N N . ALA A 1 92 ? -10.044 12.664 6.958 1.00 55.03 92 ALA A N 1
ATOM 708 C CA . ALA A 1 92 ? -8.678 12.716 7.445 1.00 55.03 92 ALA A CA 1
ATOM 709 C C . ALA A 1 92 ? -7.752 12.355 6.280 1.00 55.03 92 ALA A C 1
ATOM 711 O O . ALA A 1 92 ? -7.590 11.191 5.932 1.00 55.03 92 ALA A O 1
ATOM 712 N N . GLY A 1 93 ? -7.210 13.385 5.632 1.00 49.69 93 GLY A N 1
ATOM 713 C CA . GLY A 1 93 ? -6.356 13.237 4.458 1.00 49.69 93 GLY A CA 1
ATOM 714 C C . GLY A 1 93 ? -5.771 14.565 3.992 1.00 49.69 93 GLY A C 1
ATOM 715 O O . GLY A 1 93 ? -5.955 14.958 2.845 1.00 49.69 93 GLY A O 1
ATOM 716 N N . ARG A 1 94 ? -5.101 15.293 4.892 1.00 36.91 94 ARG A N 1
ATOM 717 C CA . ARG A 1 94 ? -4.084 16.288 4.521 1.00 36.91 94 ARG A CA 1
ATOM 718 C C . ARG A 1 94 ? -2.902 16.128 5.455 1.00 36.91 94 ARG A C 1
ATOM 720 O O . ARG A 1 94 ? -2.850 16.707 6.537 1.00 36.91 94 ARG A O 1
ATOM 727 N N . GLU A 1 95 ? -1.992 15.282 5.017 1.00 37.44 95 GLU A N 1
ATOM 728 C CA . GLU A 1 95 ? -0.654 15.171 5.559 1.00 37.44 95 GLU A CA 1
ATOM 729 C C . GLU A 1 95 ? 0.038 16.534 5.425 1.00 37.44 95 GLU A C 1
ATOM 731 O O . GLU A 1 95 ? 0.018 17.175 4.372 1.00 37.44 95 GLU A O 1
ATOM 736 N N . GLN A 1 96 ? 0.548 17.036 6.544 1.00 38.59 96 GLN A N 1
ATOM 737 C CA . GLN A 1 96 ? 1.256 18.304 6.619 1.00 38.59 96 GLN A CA 1
ATOM 738 C C . GLN A 1 96 ? 2.625 18.144 5.951 1.00 38.59 96 GLN A C 1
ATOM 740 O O . GLN A 1 96 ? 3.523 17.544 6.536 1.00 38.59 96 GLN A O 1
ATOM 745 N N . GLU A 1 97 ? 2.827 18.750 4.778 1.00 37.66 97 GLU A N 1
ATOM 746 C CA . GLU A 1 97 ? 4.172 19.072 4.285 1.00 37.66 97 GLU A CA 1
ATOM 747 C C . GLU A 1 97 ? 4.795 20.148 5.196 1.00 37.66 97 GLU A C 1
ATOM 749 O O . GLU A 1 97 ? 4.812 21.344 4.903 1.00 37.66 97 GLU A O 1
ATOM 754 N N . LYS A 1 98 ? 5.313 19.727 6.353 1.00 40.25 98 LYS A N 1
ATOM 755 C CA . LYS A 1 98 ? 6.313 20.490 7.097 1.00 40.25 98 LYS A CA 1
ATOM 756 C C . LYS A 1 98 ? 7.667 20.244 6.434 1.00 40.25 98 LYS A C 1
ATOM 758 O O . LYS A 1 98 ? 8.255 19.184 6.606 1.00 40.25 98 LYS A O 1
ATOM 763 N N . GLY A 1 9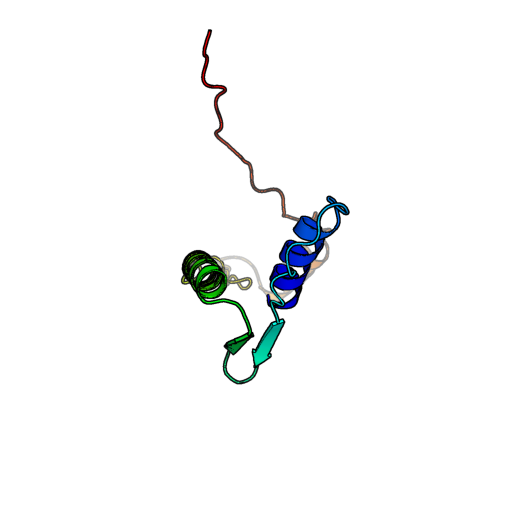9 ? 8.177 21.257 5.734 1.00 44.75 99 GLY A N 1
ATOM 764 C CA . GLY A 1 99 ? 9.613 21.388 5.476 1.00 44.75 99 GLY A CA 1
ATOM 765 C C . GLY A 1 99 ? 10.044 21.429 4.013 1.00 44.75 99 GLY A C 1
ATOM 766 O O . GLY A 1 99 ? 10.766 20.549 3.561 1.00 44.75 99 GLY A O 1
ATOM 767 N N . LYS A 1 100 ? 9.740 22.523 3.311 1.00 45.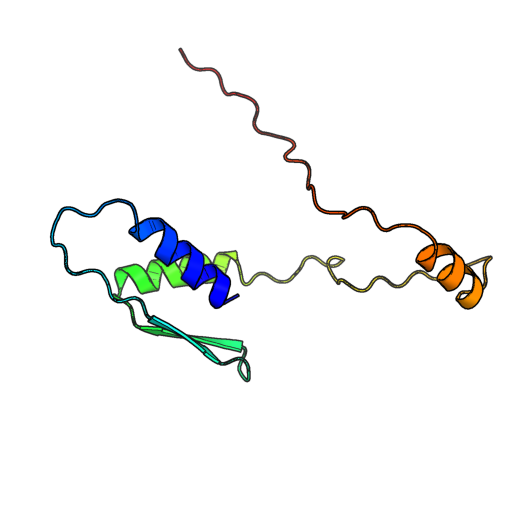00 100 LYS A N 1
ATOM 768 C CA . LYS A 1 100 ? 10.713 23.119 2.383 1.00 45.00 100 LYS A CA 1
ATOM 769 C C . LYS A 1 100 ? 10.839 24.599 2.715 1.00 45.00 100 LYS A C 1
ATOM 771 O O . LYS A 1 100 ? 10.077 25.436 2.246 1.00 45.00 100 LYS A O 1
ATOM 776 N N . THR A 1 101 ? 11.785 24.900 3.598 1.00 50.03 101 THR A N 1
ATOM 777 C CA . THR A 1 101 ? 12.401 26.224 3.702 1.00 50.03 101 THR A CA 1
ATOM 778 C C . THR A 1 101 ? 12.775 26.705 2.295 1.00 50.03 101 THR A C 1
ATOM 780 O O . THR A 1 101 ? 13.394 25.940 1.551 1.00 50.03 101 THR A O 1
ATOM 783 N N . PRO A 1 102 ? 12.445 27.945 1.897 1.00 53.25 102 PRO A N 1
ATOM 784 C CA . PRO A 1 102 ? 13.033 28.525 0.702 1.00 53.25 102 PRO A CA 1
ATOM 785 C C . PRO A 1 102 ? 14.533 28.686 0.960 1.00 53.25 102 PRO A C 1
ATOM 787 O O . PRO A 1 102 ? 14.947 29.487 1.798 1.00 53.25 102 PRO A O 1
ATOM 790 N N . ILE A 1 103 ? 15.352 27.890 0.275 1.00 60.34 103 ILE A N 1
ATOM 791 C CA . ILE A 1 103 ? 16.779 28.168 0.166 1.00 60.34 103 ILE A CA 1
ATOM 792 C C . ILE A 1 103 ? 16.957 29.409 -0.708 1.00 60.34 103 ILE A C 1
ATOM 794 O O . ILE A 1 103 ? 16.567 29.450 -1.871 1.00 60.34 103 ILE A O 1
ATOM 798 N N . LEU A 1 104 ? 17.533 30.431 -0.086 1.00 47.22 104 LEU A N 1
ATOM 799 C CA . LEU A 1 104 ? 18.105 31.618 -0.698 1.00 47.22 104 LEU A CA 1
ATOM 800 C C . LEU A 1 104 ? 19.072 31.239 -1.833 1.00 47.22 104 LEU A C 1
ATOM 802 O O . LEU A 1 104 ? 19.991 30.451 -1.609 1.00 47.22 104 LEU A O 1
ATOM 806 N N . SER A 1 105 ? 18.968 31.890 -2.994 1.00 39.72 105 SER A N 1
ATOM 807 C CA . SER A 1 105 ? 20.181 32.287 -3.717 1.00 39.72 105 SER A CA 1
ATOM 808 C C . SER A 1 105 ? 19.956 33.404 -4.737 1.00 39.72 105 SER A C 1
ATOM 810 O O . SER A 1 105 ? 19.123 33.253 -5.623 1.00 39.72 105 SER A O 1
ATOM 812 N N . LYS A 1 106 ? 20.782 34.447 -4.553 1.00 46.59 106 LYS A N 1
ATOM 813 C CA . LYS A 1 106 ? 21.245 35.538 -5.434 1.00 46.59 106 LYS A CA 1
ATOM 814 C C . LYS A 1 106 ? 20.247 36.361 -6.245 1.00 46.59 106 LYS A C 1
ATOM 816 O O . LYS A 1 106 ? 19.721 35.857 -7.255 1.00 46.59 106 LYS A O 1
#

Secondary structure (DSSP, 8-state):
-HHHHHHHHHHHHTT-----------EEEEETTTTEEEEE--HHHHHHHHHHHHHH-PPPPTT--S------SSS-HHHHHHHHHTS-------------------

Sequence (106 aa):
MAKSISGLFQDTSRKTKRDATPEPIIKVIADERTNSLIVLASEADTAKIRELIKLLDREPDRGEGDVRVYYLQNAKAEDMAKVLMAIPVAPAGREQEKGKTPILSK

Foldseek 3Di:
DQVVVVVVVVVVPPPDPDDDDPPFPWDWDADPVVRDIDIDTDPVVVVVVVVVCVVVPDDPDVPPDPDDDDDDDPDDPVVVVVVVVPDPDDPPDDDDPDDDDPDDDD

Radius of gyration: 22.54 Å; chains: 1; bounding box: 44×49×66 Å

pLDDT: mean 73.11, std 17.41, range [36.91, 92.44]